Protein AF-A0A285J840-F1 (afdb_monomer_lite)

Foldseek 3Di:
DDDDDPDPPPCPDPVLVVVLLVVLVVCCVDVHPSVVQLVVCVVVVDDNVVSSVVSSVVVVVVVVVVVVVVVVVVVPDPDPDDDPPPDPPPPDDDDDDDDDDDDDDDDDDDDDDDDDDDDD

Organism: NCBI:txid1036182

Sequence (120 aa):
MALIWHRLSRAGNRRINRALHIMAVVQLRRDTEGRRYYRRKLADGKTPMEAMRALKRRLSDIVYERMVADAKRIKTGPGGHVGATLQSSAADPKPKVDSSENSLPGPAEDHLRTPLPTAS

pLDDT: mean 75.68, std 21.72, range [33.91, 98.06]

Radius of gyration: 33.05 Å; chains: 1; bounding box: 88×55×65 Å

InterPro domains:
  IPR047650 Transposase IS110-like [PTHR33055] (7-65)

Structure (mmCIF, N/CA/C/O backbone):
data_AF-A0A285J840-F1
#
_entry.id   AF-A0A285J840-F1
#
loop_
_atom_site.group_PDB
_atom_site.id
_atom_site.type_symbol
_atom_site.label_atom_id
_atom_site.label_alt_id
_atom_site.label_comp_id
_atom_site.label_asym_id
_atom_site.label_entity_id
_atom_site.label_seq_id
_atom_site.pdbx_PDB_ins_code
_atom_site.Cartn_x
_atom_site.Cartn_y
_atom_site.Cartn_z
_atom_site.occupancy
_atom_site.B_iso_or_equiv
_atom_site.auth_seq_id
_atom_site.auth_comp_id
_atom_site.auth_asym_id
_atom_site.auth_atom_id
_atom_site.pdbx_PDB_model_num
ATOM 1 N N . MET A 1 1 ? 35.579 -22.777 4.283 1.00 53.69 1 MET A N 1
ATOM 2 C CA . MET A 1 1 ? 34.144 -22.504 4.037 1.00 53.69 1 MET A CA 1
ATOM 3 C C . MET A 1 1 ? 33.654 -21.507 5.073 1.00 53.69 1 MET A C 1
ATOM 5 O O . MET A 1 1 ? 33.552 -21.869 6.236 1.00 53.69 1 MET A O 1
ATOM 9 N N . ALA A 1 2 ? 33.419 -20.251 4.689 1.00 57.84 2 ALA A N 1
ATOM 10 C CA . ALA A 1 2 ? 32.822 -19.272 5.594 1.00 57.84 2 ALA A CA 1
ATOM 11 C C . ALA A 1 2 ? 31.307 -19.514 5.663 1.00 57.84 2 ALA A C 1
ATOM 13 O O . ALA A 1 2 ? 30.626 -19.486 4.639 1.00 57.84 2 ALA A O 1
ATOM 14 N N . LEU A 1 3 ? 30.782 -19.774 6.859 1.00 65.81 3 LEU A N 1
ATOM 15 C CA . LEU A 1 3 ? 29.342 -19.823 7.095 1.00 65.81 3 LEU A CA 1
ATOM 16 C C . LEU A 1 3 ? 28.791 -18.399 6.945 1.00 65.81 3 LEU A C 1
ATOM 18 O O . LEU A 1 3 ? 29.146 -17.510 7.716 1.00 65.81 3 LEU A O 1
ATOM 22 N N . ILE A 1 4 ? 27.938 -18.166 5.946 1.00 73.75 4 ILE A N 1
ATOM 23 C CA . ILE A 1 4 ? 27.270 -16.874 5.756 1.00 73.75 4 ILE A CA 1
ATOM 24 C C . ILE A 1 4 ? 26.097 -16.808 6.731 1.00 73.75 4 ILE A C 1
ATOM 26 O O . ILE A 1 4 ? 25.062 -17.443 6.534 1.00 73.75 4 ILE A O 1
ATOM 30 N N . TRP A 1 5 ? 26.253 -16.031 7.799 1.00 66.00 5 TRP A N 1
ATOM 31 C CA . TRP A 1 5 ? 25.178 -15.773 8.750 1.00 66.00 5 TRP A CA 1
ATOM 32 C C . TRP A 1 5 ? 24.275 -14.676 8.193 1.00 66.00 5 TRP A C 1
ATOM 34 O O . TRP A 1 5 ? 24.590 -13.486 8.248 1.00 66.00 5 TRP A O 1
ATOM 44 N N . HIS A 1 6 ? 23.125 -15.067 7.649 1.00 67.44 6 HIS A N 1
ATOM 45 C CA . HIS A 1 6 ? 22.132 -14.106 7.191 1.00 67.44 6 HIS A CA 1
ATOM 46 C C . HIS A 1 6 ? 21.382 -13.541 8.408 1.00 67.44 6 HIS A C 1
ATOM 48 O O . HIS A 1 6 ? 20.413 -14.121 8.895 1.00 67.44 6 HIS A O 1
ATOM 54 N N . ARG A 1 7 ? 21.837 -12.403 8.949 1.00 67.38 7 ARG A N 1
ATOM 55 C CA . ARG A 1 7 ? 21.135 -11.741 10.059 1.00 67.38 7 ARG A CA 1
ATOM 56 C C . ARG A 1 7 ? 19.768 -11.248 9.585 1.00 67.38 7 ARG A C 1
ATOM 58 O O . ARG A 1 7 ? 19.676 -10.272 8.838 1.00 67.38 7 ARG A O 1
ATOM 65 N N . LEU A 1 8 ? 18.701 -11.877 10.075 1.00 68.00 8 LEU A N 1
ATOM 66 C CA . LEU A 1 8 ? 17.337 -11.400 9.880 1.00 68.00 8 LEU A CA 1
ATOM 67 C C . LEU A 1 8 ? 17.157 -10.070 10.627 1.00 68.00 8 LEU A C 1
ATOM 69 O O . LEU A 1 8 ? 16.981 -10.021 11.845 1.00 68.00 8 LEU A O 1
ATOM 73 N N . SER A 1 9 ? 17.208 -8.958 9.897 1.00 68.31 9 SER A N 1
ATOM 74 C CA . SER A 1 9 ? 16.820 -7.661 10.445 1.00 68.31 9 SER A CA 1
ATOM 75 C C . SER A 1 9 ? 15.316 -7.681 10.731 1.00 68.31 9 SER A C 1
ATOM 77 O O . SER A 1 9 ? 14.512 -7.554 9.811 1.00 68.31 9 SER A O 1
ATOM 79 N N . ARG A 1 10 ? 14.917 -7.801 12.008 1.00 67.44 10 ARG A N 1
ATOM 80 C CA . ARG A 1 10 ? 13.497 -7.740 12.438 1.00 67.44 10 ARG A CA 1
ATOM 81 C C . ARG A 1 10 ? 12.801 -6.445 12.012 1.00 67.44 10 ARG A C 1
ATOM 83 O O . ARG A 1 10 ? 11.588 -6.398 11.856 1.00 67.44 10 ARG A O 1
ATOM 90 N N . ALA A 1 11 ? 13.585 -5.389 11.826 1.00 69.69 11 ALA A N 1
ATOM 91 C CA . ALA A 1 11 ? 13.135 -4.097 11.337 1.00 69.69 11 ALA A CA 1
ATOM 92 C C . ALA A 1 11 ? 12.842 -4.071 9.824 1.00 69.69 11 ALA A C 1
ATOM 94 O O . ALA A 1 11 ? 12.212 -3.123 9.342 1.00 69.69 11 ALA A O 1
ATOM 95 N N . GLY A 1 12 ? 13.323 -5.069 9.076 1.00 79.69 12 GLY A N 1
ATOM 96 C CA . GLY A 1 12 ? 13.335 -5.073 7.619 1.00 79.69 12 GLY A CA 1
ATOM 97 C C . GLY A 1 12 ? 14.151 -3.917 7.032 1.00 79.69 12 GLY A C 1
ATOM 98 O O . GLY A 1 12 ? 14.974 -3.287 7.704 1.00 79.69 12 GLY A O 1
ATOM 99 N N . ASN A 1 13 ? 13.905 -3.614 5.758 1.00 88.25 13 ASN A N 1
ATOM 100 C CA . ASN A 1 13 ? 14.512 -2.475 5.078 1.00 88.25 13 ASN A CA 1
ATOM 101 C C . ASN A 1 13 ? 13.752 -1.179 5.422 1.00 88.25 13 ASN A C 1
ATOM 103 O O . ASN A 1 13 ? 12.636 -0.943 4.954 1.00 88.25 13 ASN A O 1
ATOM 107 N N . ARG A 1 14 ? 14.374 -0.307 6.228 1.00 90.69 14 ARG A N 1
ATOM 108 C CA . ARG A 1 14 ? 13.769 0.957 6.690 1.00 90.69 14 ARG A CA 1
ATOM 109 C C . ARG A 1 14 ? 13.412 1.913 5.552 1.00 90.69 14 ARG A C 1
ATOM 111 O O . ARG A 1 14 ? 12.391 2.591 5.649 1.00 90.69 14 ARG A O 1
ATOM 118 N N . ARG A 1 15 ? 14.207 1.951 4.477 1.00 92.12 15 ARG A N 1
ATOM 119 C CA . ARG A 1 15 ? 13.951 2.825 3.320 1.00 92.12 15 ARG A CA 1
ATOM 120 C C . ARG A 1 15 ? 12.681 2.396 2.591 1.00 92.12 15 ARG A C 1
ATOM 122 O O . ARG A 1 15 ? 11.807 3.228 2.362 1.00 92.12 15 ARG A O 1
ATOM 129 N N . ILE A 1 16 ? 12.541 1.095 2.328 1.00 91.44 16 ILE A N 1
ATOM 130 C CA . ILE A 1 16 ? 11.342 0.524 1.695 1.00 91.44 16 ILE A CA 1
ATOM 131 C C . ILE A 1 16 ? 10.115 0.745 2.583 1.00 91.44 16 ILE A C 1
ATOM 133 O O . ILE A 1 16 ? 9.093 1.242 2.118 1.00 91.44 16 ILE A O 1
ATOM 137 N N . ASN A 1 17 ? 10.230 0.472 3.884 1.00 92.31 17 ASN A N 1
ATOM 138 C CA . ASN A 1 17 ? 9.126 0.668 4.825 1.00 92.31 17 ASN A CA 1
ATOM 139 C C . ASN A 1 17 ? 8.657 2.132 4.884 1.00 92.31 17 ASN A C 1
ATOM 141 O O . ASN A 1 17 ? 7.453 2.393 4.931 1.00 92.31 17 ASN A O 1
ATOM 145 N N . ARG A 1 18 ? 9.592 3.091 4.845 1.00 95.31 18 ARG A N 1
ATOM 146 C CA . ARG A 1 18 ? 9.274 4.523 4.773 1.00 95.31 18 ARG A CA 1
ATOM 147 C C . ARG A 1 18 ? 8.587 4.882 3.455 1.00 95.31 18 ARG A C 1
ATOM 149 O O . ARG A 1 18 ? 7.587 5.593 3.488 1.00 95.31 18 ARG A O 1
ATOM 156 N N . ALA A 1 19 ? 9.078 4.380 2.323 1.00 96.12 19 ALA A N 1
ATOM 157 C CA . ALA A 1 19 ? 8.470 4.627 1.015 1.00 96.12 19 ALA A CA 1
ATOM 158 C C . ALA A 1 19 ? 7.022 4.110 0.957 1.00 96.12 19 ALA A C 1
ATOM 160 O O . ALA A 1 19 ? 6.115 4.869 0.622 1.00 96.12 19 ALA A O 1
ATOM 161 N N . LEU A 1 20 ? 6.783 2.869 1.398 1.00 96.00 20 LEU A N 1
ATOM 162 C CA . LEU A 1 20 ? 5.439 2.282 1.470 1.00 96.00 20 LEU A CA 1
ATOM 163 C C . LEU A 1 20 ? 4.502 3.085 2.379 1.00 96.00 20 LEU A C 1
ATOM 165 O O . LEU A 1 20 ? 3.320 3.245 2.075 1.00 96.00 20 LEU A O 1
ATOM 169 N N . HIS A 1 21 ? 5.019 3.612 3.492 1.00 96.62 21 HIS A N 1
ATOM 170 C CA . HIS A 1 21 ? 4.234 4.475 4.367 1.00 96.62 21 HIS A CA 1
ATOM 171 C C . HIS A 1 21 ? 3.838 5.788 3.680 1.00 96.62 21 HIS A C 1
ATOM 173 O O . HIS A 1 21 ? 2.665 6.156 3.719 1.00 96.62 21 HIS A O 1
ATOM 179 N N . ILE A 1 22 ? 4.776 6.459 3.008 1.00 97.81 22 ILE A N 1
ATOM 180 C CA . ILE A 1 22 ? 4.501 7.697 2.266 1.00 97.81 22 ILE A CA 1
ATOM 181 C C . ILE A 1 22 ? 3.467 7.441 1.163 1.00 97.81 22 ILE A C 1
ATOM 183 O O . ILE A 1 22 ? 2.491 8.182 1.068 1.00 97.81 22 ILE A O 1
ATOM 187 N N . MET A 1 23 ? 3.621 6.366 0.384 1.00 97.12 23 MET A N 1
ATOM 188 C CA . MET A 1 23 ? 2.656 5.981 -0.653 1.00 97.12 23 MET A CA 1
ATOM 189 C C . MET A 1 23 ? 1.246 5.799 -0.081 1.00 97.12 23 MET A C 1
ATOM 191 O O . MET A 1 23 ? 0.285 6.335 -0.634 1.00 97.12 23 MET A O 1
ATOM 195 N N . ALA A 1 24 ? 1.117 5.091 1.046 1.00 97.50 24 ALA A N 1
ATOM 196 C CA . ALA A 1 24 ? -0.168 4.888 1.709 1.00 97.50 24 ALA A CA 1
ATOM 197 C C . ALA A 1 24 ? -0.797 6.217 2.156 1.00 97.50 24 ALA A C 1
ATOM 199 O O . ALA A 1 24 ? -1.972 6.460 1.892 1.00 97.50 24 ALA A O 1
ATOM 200 N N . VAL A 1 25 ? -0.015 7.107 2.777 1.00 97.69 25 VAL A N 1
ATOM 201 C CA . VAL A 1 25 ? -0.491 8.431 3.210 1.00 97.69 25 VAL A CA 1
ATOM 202 C C . VAL A 1 25 ? -0.942 9.277 2.017 1.00 97.69 25 VAL A C 1
ATOM 204 O O . VAL A 1 25 ? -2.001 9.899 2.075 1.00 97.69 25 VAL A O 1
ATOM 207 N N . VAL A 1 26 ? -0.187 9.279 0.916 1.00 97.44 26 VAL A N 1
ATOM 208 C CA . VAL A 1 26 ? -0.556 10.011 -0.305 1.00 97.44 26 VAL A CA 1
ATOM 209 C C . VAL A 1 26 ? -1.857 9.470 -0.900 1.00 97.44 26 VAL A C 1
ATOM 211 O O . VAL A 1 26 ? -2.741 10.260 -1.234 1.00 97.44 26 VAL A O 1
ATOM 214 N N . GLN A 1 27 ? -2.018 8.145 -0.976 1.00 96.69 27 GLN A N 1
ATOM 215 C CA . GLN A 1 27 ? -3.263 7.533 -1.448 1.00 96.69 27 GLN A CA 1
ATOM 216 C C . GLN A 1 27 ? -4.448 7.877 -0.545 1.00 96.69 27 GLN A C 1
ATOM 218 O O . GLN A 1 27 ? -5.530 8.165 -1.045 1.00 96.69 27 GLN A O 1
ATOM 223 N N . LEU A 1 28 ? -4.247 7.934 0.772 1.00 96.62 28 LEU A N 1
ATOM 224 C CA . LEU A 1 28 ? -5.293 8.322 1.717 1.00 96.62 28 LEU A CA 1
ATOM 225 C C . LEU A 1 28 ? -5.679 9.798 1.643 1.00 96.62 28 LEU A C 1
ATOM 227 O O . LEU A 1 28 ? -6.784 10.129 2.065 1.00 96.62 28 LEU A O 1
ATOM 231 N N . ARG A 1 29 ? -4.819 10.680 1.121 1.00 96.62 29 ARG A N 1
ATOM 232 C CA . ARG A 1 29 ? -5.098 12.119 0.949 1.00 96.62 29 ARG A CA 1
ATOM 233 C C . ARG A 1 29 ? -5.868 12.447 -0.333 1.00 96.62 29 ARG A C 1
ATOM 235 O O . ARG A 1 29 ? -6.543 13.471 -0.372 1.00 96.62 29 ARG A O 1
ATOM 242 N N . ARG A 1 30 ? -5.833 11.576 -1.342 1.00 94.88 30 ARG A N 1
ATOM 243 C CA . ARG A 1 30 ? -6.490 11.770 -2.649 1.00 94.88 30 ARG A CA 1
ATOM 244 C C . ARG A 1 30 ? -7.650 10.787 -2.839 1.00 94.88 30 ARG A C 1
ATOM 246 O O . ARG A 1 30 ? -7.735 9.800 -2.109 1.00 94.88 30 ARG A O 1
ATOM 253 N N . ASP A 1 31 ? -8.550 11.030 -3.795 1.00 93.25 31 ASP A N 1
ATOM 254 C CA . ASP A 1 31 ? -9.523 9.997 -4.177 1.00 93.25 31 ASP A CA 1
ATOM 255 C C . ASP A 1 31 ? -8.826 8.929 -5.022 1.00 93.25 31 ASP A C 1
ATOM 257 O O . ASP A 1 31 ? -8.567 9.109 -6.206 1.00 93.25 31 ASP A O 1
ATOM 261 N N . THR A 1 32 ? -8.416 7.847 -4.366 1.00 95.81 32 THR A N 1
ATOM 262 C CA . THR A 1 32 ? -7.674 6.752 -4.992 1.00 95.81 32 THR A CA 1
ATOM 263 C C . THR A 1 32 ? -8.236 5.409 -4.558 1.00 95.81 32 THR A C 1
ATOM 265 O O . THR A 1 32 ? -8.867 5.278 -3.504 1.00 95.81 32 THR A O 1
ATOM 268 N N . GLU A 1 33 ? -7.904 4.370 -5.318 1.00 95.06 33 GLU A N 1
ATOM 269 C CA . GLU A 1 33 ? -8.204 2.981 -4.967 1.00 95.06 33 GLU A CA 1
ATOM 270 C C . GLU A 1 33 ? -7.653 2.565 -3.593 1.00 95.06 33 GLU A C 1
ATOM 272 O O . GLU A 1 33 ? -8.231 1.711 -2.919 1.00 95.06 33 GLU A O 1
ATOM 277 N N . GLY A 1 34 ? -6.557 3.176 -3.130 1.00 95.81 34 GLY A N 1
ATOM 278 C CA . GLY A 1 34 ? -6.034 2.950 -1.782 1.00 95.81 34 GLY A CA 1
ATOM 279 C C . GLY A 1 34 ? -6.964 3.462 -0.691 1.00 95.81 34 GLY A C 1
ATOM 280 O O . GLY A 1 34 ? -7.196 2.768 0.300 1.00 95.81 34 GLY A O 1
ATOM 281 N N . ARG A 1 35 ? -7.552 4.648 -0.891 1.00 96.69 35 ARG A N 1
ATOM 282 C CA . ARG A 1 35 ? -8.536 5.228 0.032 1.00 96.69 35 ARG A CA 1
ATOM 283 C C . ARG A 1 35 ? -9.812 4.391 0.076 1.00 96.69 35 ARG A C 1
ATOM 285 O O . ARG A 1 35 ? -10.306 4.111 1.167 1.00 96.69 35 ARG A O 1
ATOM 292 N N . ARG A 1 36 ? -10.320 3.952 -1.080 1.00 97.75 36 ARG A N 1
ATOM 293 C CA . ARG A 1 36 ? -11.499 3.067 -1.161 1.00 97.75 36 ARG A CA 1
ATOM 294 C C . ARG A 1 36 ? -11.238 1.735 -0.462 1.00 97.75 36 ARG A C 1
ATOM 296 O O . ARG A 1 36 ? -12.037 1.306 0.366 1.00 97.75 36 ARG A O 1
ATOM 303 N N . TYR A 1 37 ? -10.072 1.134 -0.703 1.00 97.50 37 TYR A N 1
ATOM 304 C CA . TYR A 1 37 ? -9.651 -0.091 -0.025 1.00 97.50 37 TYR A CA 1
ATOM 305 C C . TYR A 1 37 ? -9.564 0.079 1.497 1.00 97.50 37 TYR A C 1
ATOM 307 O O . TYR A 1 37 ? -10.055 -0.771 2.237 1.00 97.50 37 TYR A O 1
ATOM 315 N N . TYR A 1 38 ? -8.964 1.174 1.967 1.00 97.50 38 TYR A N 1
ATOM 316 C CA . TYR A 1 38 ? -8.866 1.481 3.391 1.00 97.50 38 TYR A CA 1
ATOM 317 C C . TYR A 1 38 ? -10.246 1.645 4.037 1.00 97.50 38 TYR A C 1
ATOM 319 O O . TYR A 1 38 ? -10.505 1.042 5.073 1.00 97.50 38 TYR A O 1
ATOM 327 N N . ARG A 1 39 ? -11.157 2.388 3.395 1.00 97.19 39 ARG A N 1
ATOM 328 C CA . ARG A 1 39 ? -12.540 2.558 3.870 1.00 97.19 39 ARG A CA 1
ATOM 329 C C . ARG A 1 39 ? -13.291 1.235 3.942 1.00 97.19 39 ARG A C 1
ATOM 331 O O . ARG A 1 39 ? -13.931 0.973 4.950 1.00 97.19 39 ARG A O 1
ATOM 338 N N . ARG A 1 40 ? -13.151 0.374 2.930 1.00 98.06 40 ARG A N 1
ATOM 339 C CA . ARG A 1 40 ? -13.714 -0.981 2.973 1.00 98.06 40 ARG A CA 1
ATOM 340 C C . ARG A 1 40 ? -13.172 -1.772 4.162 1.00 98.06 40 ARG A C 1
ATOM 342 O O . ARG A 1 40 ? -13.940 -2.397 4.867 1.00 98.06 40 ARG A O 1
ATOM 349 N N . LYS A 1 41 ? -11.867 -1.692 4.444 1.00 97.56 41 LYS A N 1
ATOM 350 C CA . LYS A 1 41 ? -11.279 -2.379 5.606 1.00 97.56 41 LYS A CA 1
ATOM 351 C C . LYS A 1 41 ? -11.792 -1.848 6.944 1.00 97.56 41 LYS A C 1
ATOM 353 O O . LYS A 1 41 ? -11.930 -2.645 7.862 1.00 97.56 41 LYS A O 1
ATOM 358 N N . LEU A 1 42 ? -12.083 -0.552 7.049 1.00 97.38 42 LEU A N 1
ATOM 359 C CA . LEU A 1 42 ? -12.763 0.003 8.222 1.00 97.38 42 LEU A CA 1
ATOM 360 C C . LEU A 1 42 ? -14.208 -0.502 8.333 1.00 97.38 42 LEU A C 1
ATOM 362 O O . LEU A 1 42 ? -14.637 -0.856 9.423 1.00 97.38 42 LEU A O 1
ATOM 366 N N . ALA A 1 43 ? -14.934 -0.576 7.213 1.00 97.31 43 ALA A N 1
ATOM 367 C CA . ALA A 1 43 ? -16.293 -1.119 7.175 1.00 97.31 43 ALA A CA 1
ATOM 368 C C . ALA A 1 43 ? -16.339 -2.615 7.537 1.00 97.31 43 ALA A C 1
ATOM 370 O O . ALA A 1 43 ? -17.282 -3.052 8.183 1.00 97.31 43 ALA A O 1
ATOM 371 N N . ASP A 1 44 ? -15.282 -3.373 7.217 1.00 96.75 44 ASP A N 1
ATOM 372 C CA . ASP A 1 44 ? -15.087 -4.765 7.655 1.00 96.75 44 ASP A CA 1
ATOM 373 C C . ASP A 1 44 ? -14.821 -4.889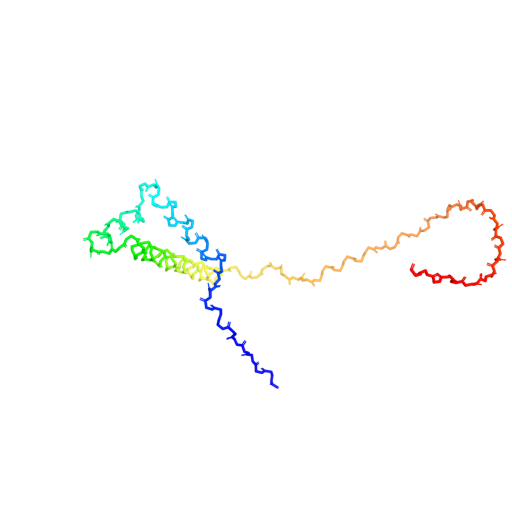 9.181 1.00 96.75 44 ASP A C 1
ATOM 375 O O . ASP A 1 44 ? -14.496 -5.973 9.661 1.00 96.75 44 ASP A O 1
ATOM 379 N N . GLY A 1 45 ? -14.866 -3.790 9.947 1.00 97.38 45 GLY A N 1
ATOM 380 C CA . GLY A 1 45 ? -14.654 -3.769 11.398 1.00 97.38 45 GLY A CA 1
ATOM 381 C C . GLY A 1 45 ? -13.190 -3.706 11.841 1.00 97.38 45 GLY A C 1
ATOM 382 O O . GLY A 1 45 ? -12.902 -3.846 13.028 1.00 97.38 45 GLY A O 1
ATOM 383 N N . LYS A 1 46 ? -12.237 -3.494 10.922 1.00 97.06 46 LYS A N 1
ATOM 384 C CA . LYS A 1 46 ? -10.817 -3.398 11.295 1.00 97.06 46 LYS A CA 1
ATOM 385 C C . LYS A 1 46 ? -10.501 -2.062 11.941 1.00 97.06 46 LYS A C 1
ATOM 387 O O . LYS A 1 46 ? -10.988 -1.013 11.516 1.00 97.06 46 LYS A O 1
ATOM 392 N N . THR A 1 47 ? -9.570 -2.083 12.887 1.00 98.00 47 THR A N 1
ATOM 393 C CA . THR A 1 47 ? -9.033 -0.849 13.461 1.00 98.00 47 THR A CA 1
ATOM 394 C C . THR A 1 47 ? -8.295 -0.024 12.392 1.00 98.00 47 THR A C 1
ATOM 396 O O . THR A 1 47 ? -7.755 -0.578 11.424 1.00 98.00 47 THR A O 1
ATOM 399 N N . PRO A 1 48 ? -8.173 1.306 12.562 1.00 96.62 48 PRO A N 1
ATOM 400 C CA . PRO A 1 48 ? -7.406 2.157 11.649 1.00 96.62 48 PRO A CA 1
ATOM 401 C C . PRO A 1 48 ? -5.970 1.675 11.406 1.00 96.62 48 PRO A C 1
ATOM 403 O O . PRO A 1 48 ? -5.471 1.725 10.279 1.00 96.62 48 PRO A O 1
ATOM 406 N N . MET A 1 49 ? -5.302 1.153 12.441 1.00 96.94 49 MET A N 1
ATOM 407 C CA . MET A 1 49 ? -3.944 0.620 12.314 1.00 96.94 49 MET A CA 1
ATOM 408 C C . MET A 1 49 ? -3.894 -0.655 11.470 1.00 96.94 49 MET A C 1
ATOM 410 O O . MET A 1 49 ? -2.989 -0.811 10.645 1.00 96.94 49 MET A O 1
ATOM 414 N N . GLU A 1 50 ? -4.860 -1.556 11.633 1.00 97.31 50 GLU A N 1
ATOM 415 C CA . GLU A 1 50 ? -4.962 -2.775 10.830 1.00 97.31 50 GLU A CA 1
ATOM 416 C C . GLU A 1 50 ? -5.323 -2.468 9.380 1.00 97.31 50 GLU A C 1
ATOM 418 O O . GLU A 1 50 ? -4.715 -3.028 8.466 1.00 97.31 50 GLU A O 1
ATOM 423 N N . ALA A 1 51 ? -6.251 -1.537 9.149 1.00 97.69 51 ALA A N 1
ATOM 424 C CA . ALA A 1 51 ? -6.602 -1.071 7.813 1.00 97.69 51 ALA A CA 1
ATOM 425 C C . ALA A 1 51 ? -5.392 -0.420 7.116 1.00 97.69 51 ALA A C 1
ATOM 427 O O . ALA A 1 51 ? -5.090 -0.729 5.961 1.00 97.69 51 ALA A O 1
ATOM 428 N N . MET A 1 52 ? -4.624 0.406 7.836 1.00 97.00 52 MET A N 1
ATOM 429 C CA . MET A 1 52 ? -3.376 1.000 7.346 1.00 97.00 52 MET A CA 1
ATOM 430 C C . MET A 1 52 ? -2.310 -0.068 7.057 1.00 97.00 52 MET A C 1
ATOM 432 O O . MET A 1 52 ? -1.594 0.011 6.055 1.00 97.00 52 MET A O 1
ATOM 436 N N . ARG A 1 53 ? -2.178 -1.086 7.918 1.00 96.88 53 ARG A N 1
ATOM 437 C CA . ARG A 1 53 ? -1.259 -2.215 7.705 1.00 96.88 53 ARG A CA 1
ATOM 438 C C . ARG A 1 53 ? -1.650 -3.017 6.463 1.00 96.88 53 ARG A C 1
ATOM 440 O O . ARG A 1 53 ? -0.772 -3.317 5.657 1.00 96.88 53 ARG A O 1
ATOM 447 N N . ALA A 1 54 ? -2.937 -3.306 6.280 1.00 97.12 54 ALA A N 1
ATOM 448 C CA . ALA A 1 54 ? -3.458 -3.999 5.105 1.00 97.12 54 ALA A CA 1
ATOM 449 C C . ALA A 1 54 ? -3.203 -3.203 3.816 1.00 97.12 54 ALA A C 1
ATOM 451 O O . ALA A 1 54 ? -2.742 -3.774 2.830 1.00 97.12 54 ALA A O 1
ATOM 452 N N . LEU A 1 55 ? -3.418 -1.881 3.840 1.00 97.31 55 LEU A N 1
ATOM 453 C CA . LEU A 1 55 ? -3.107 -1.009 2.705 1.00 97.31 55 LEU A CA 1
ATOM 454 C C . LEU A 1 55 ? -1.615 -1.063 2.350 1.00 97.31 55 LEU A C 1
ATOM 456 O O . LEU A 1 55 ? -1.271 -1.308 1.198 1.00 97.31 55 LEU A O 1
ATOM 460 N N . LYS A 1 56 ? -0.718 -0.899 3.331 1.00 96.06 56 LYS A N 1
ATOM 461 C CA . LYS A 1 56 ? 0.734 -0.985 3.094 1.00 96.06 56 LYS A CA 1
ATOM 462 C C . LYS A 1 56 ? 1.160 -2.346 2.537 1.00 96.06 56 LYS A C 1
ATOM 464 O O . LYS A 1 56 ? 2.033 -2.388 1.677 1.00 96.06 56 LYS A O 1
ATOM 469 N N . ARG A 1 57 ? 0.545 -3.442 2.998 1.00 96.94 57 ARG A N 1
ATOM 470 C CA . ARG A 1 57 ? 0.821 -4.789 2.478 1.00 96.94 57 ARG A CA 1
ATOM 471 C C . ARG A 1 57 ? 0.403 -4.922 1.015 1.00 96.94 57 ARG A C 1
ATOM 473 O O . ARG A 1 57 ? 1.247 -5.272 0.204 1.00 96.94 57 ARG A O 1
ATOM 480 N N . ARG A 1 58 ? -0.817 -4.498 0.667 1.00 96.25 58 ARG A N 1
ATOM 481 C CA . ARG A 1 58 ? -1.284 -4.454 -0.729 1.00 96.25 58 ARG A CA 1
ATOM 482 C C . ARG A 1 58 ? -0.338 -3.654 -1.630 1.00 96.25 58 ARG A C 1
ATOM 484 O O . ARG A 1 58 ? -0.056 -4.071 -2.744 1.00 96.25 58 ARG A O 1
ATOM 491 N N . LEU A 1 59 ? 0.158 -2.506 -1.160 1.00 96.69 59 LEU A N 1
ATOM 492 C CA . LEU A 1 59 ? 1.119 -1.705 -1.926 1.00 96.69 59 LEU A CA 1
ATOM 493 C C . LEU A 1 59 ? 2.451 -2.426 -2.125 1.00 96.69 59 LEU A C 1
ATOM 495 O O . LEU A 1 59 ? 3.025 -2.332 -3.204 1.00 96.69 59 LEU A O 1
ATOM 499 N N . SER A 1 60 ? 2.924 -3.152 -1.113 1.00 96.12 60 SER A N 1
ATOM 500 C CA . SER A 1 60 ? 4.121 -3.982 -1.243 1.00 96.12 60 SER A CA 1
ATOM 501 C C . SER A 1 60 ? 3.952 -5.046 -2.326 1.00 96.12 60 SER A C 1
ATOM 503 O O . SER A 1 60 ? 4.867 -5.228 -3.123 1.00 96.12 60 SER A O 1
ATOM 505 N N . ASP A 1 61 ? 2.798 -5.714 -2.366 1.00 96.62 61 ASP A N 1
ATOM 506 C CA . ASP A 1 61 ? 2.519 -6.773 -3.340 1.00 96.62 61 ASP A CA 1
ATOM 507 C C . ASP A 1 61 ? 2.483 -6.197 -4.768 1.00 96.62 61 ASP A C 1
ATOM 509 O O . ASP A 1 61 ? 3.189 -6.682 -5.646 1.00 96.62 61 ASP A O 1
ATOM 513 N N . ILE A 1 62 ? 1.789 -5.068 -4.972 1.00 96.19 62 ILE A N 1
ATOM 514 C CA . ILE A 1 62 ? 1.735 -4.366 -6.269 1.00 96.19 62 ILE A CA 1
ATOM 515 C C . ILE A 1 62 ? 3.132 -3.935 -6.740 1.00 96.19 62 ILE A C 1
ATOM 517 O O . ILE A 1 62 ? 3.482 -4.098 -7.909 1.00 96.19 62 ILE A O 1
ATOM 521 N N . VAL A 1 63 ? 3.942 -3.357 -5.845 1.00 95.50 63 VAL A N 1
ATOM 522 C CA . VAL A 1 63 ? 5.307 -2.923 -6.184 1.00 95.50 63 VAL A CA 1
ATOM 523 C C . VAL A 1 63 ? 6.167 -4.124 -6.565 1.00 95.50 63 VAL A C 1
ATOM 525 O O . VAL A 1 63 ? 6.891 -4.064 -7.557 1.00 95.50 63 VAL A O 1
ATOM 528 N N . TYR A 1 64 ? 6.065 -5.219 -5.813 1.00 95.12 64 TYR A N 1
ATOM 529 C CA . TYR A 1 64 ? 6.796 -6.444 -6.102 1.00 95.12 64 TYR A CA 1
ATOM 530 C C . TYR A 1 64 ? 6.409 -7.030 -7.466 1.00 95.12 64 TYR A C 1
ATOM 532 O O . TYR A 1 64 ? 7.288 -7.294 -8.285 1.00 95.12 64 TYR A O 1
ATOM 540 N N . GLU A 1 65 ? 5.112 -7.159 -7.751 1.00 96.56 65 GLU A N 1
ATOM 541 C CA . GLU A 1 65 ? 4.614 -7.631 -9.047 1.00 96.56 65 GLU A CA 1
ATOM 542 C C . GLU A 1 65 ? 5.134 -6.768 -10.200 1.00 96.56 65 GLU A C 1
ATOM 544 O O . GLU A 1 65 ? 5.599 -7.295 -11.215 1.00 96.56 65 GLU A O 1
ATOM 549 N N . ARG A 1 66 ? 5.135 -5.439 -10.029 1.00 96.25 66 ARG A N 1
ATOM 550 C CA . ARG A 1 66 ? 5.662 -4.510 -11.033 1.00 96.25 66 ARG A CA 1
ATOM 551 C C . ARG A 1 66 ? 7.160 -4.707 -11.260 1.00 96.25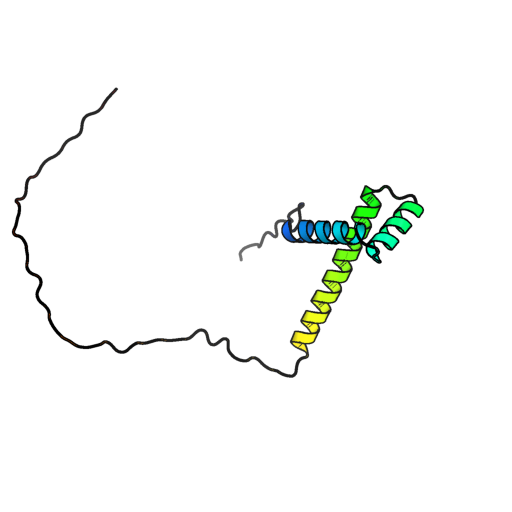 66 ARG A C 1
ATOM 553 O O . ARG A 1 66 ? 7.574 -4.824 -12.410 1.00 96.25 66 ARG A O 1
ATOM 560 N N . MET A 1 67 ? 7.951 -4.805 -10.190 1.00 95.62 67 MET A N 1
ATOM 561 C CA . MET A 1 67 ? 9.397 -5.046 -10.274 1.00 95.62 67 MET A CA 1
ATOM 562 C C . MET A 1 67 ? 9.717 -6.376 -10.964 1.00 95.62 67 MET A C 1
ATOM 564 O O . MET A 1 67 ? 10.625 -6.437 -11.790 1.00 95.62 67 MET A O 1
ATOM 568 N N . VAL A 1 68 ? 8.963 -7.437 -10.664 1.00 96.12 68 VAL A N 1
ATOM 569 C CA . VAL A 1 68 ? 9.127 -8.745 -11.315 1.00 96.12 68 VAL A CA 1
ATOM 570 C C . VAL A 1 68 ? 8.769 -8.666 -12.798 1.00 96.12 68 VAL A C 1
ATOM 572 O O . VAL A 1 68 ? 9.496 -9.210 -13.629 1.00 96.12 68 VAL A O 1
ATOM 575 N N . ALA A 1 69 ? 7.676 -7.987 -13.151 1.00 95.00 69 ALA A N 1
ATOM 576 C CA . ALA A 1 69 ? 7.286 -7.787 -14.543 1.00 95.00 69 ALA A CA 1
ATOM 577 C C . ALA A 1 69 ? 8.345 -6.994 -15.326 1.00 95.00 69 ALA A C 1
ATOM 579 O O . ALA A 1 69 ? 8.697 -7.378 -16.440 1.00 95.00 69 ALA A O 1
ATOM 580 N N . ASP A 1 70 ? 8.897 -5.933 -14.735 1.00 94.25 70 ASP A N 1
ATOM 581 C CA . ASP A 1 70 ? 9.962 -5.139 -15.350 1.00 94.25 70 ASP A CA 1
ATOM 582 C C . ASP A 1 70 ? 11.256 -5.953 -15.503 1.00 94.25 70 ASP A C 1
ATOM 584 O O . ASP A 1 70 ? 11.861 -5.952 -16.574 1.00 94.25 70 ASP A O 1
ATOM 588 N N . ALA A 1 71 ? 11.627 -6.751 -14.497 1.00 93.38 71 ALA A N 1
ATOM 589 C CA . ALA A 1 71 ? 12.770 -7.657 -14.588 1.00 93.38 71 ALA A CA 1
ATOM 590 C C . ALA A 1 71 ? 12.596 -8.724 -15.684 1.00 93.38 71 ALA A C 1
ATOM 592 O O . ALA A 1 71 ? 13.563 -9.075 -16.357 1.00 93.38 71 ALA A O 1
ATOM 593 N N . LYS A 1 72 ? 11.375 -9.239 -15.891 1.00 92.25 72 LYS A N 1
ATOM 594 C CA . LYS A 1 72 ? 11.074 -10.155 -17.003 1.00 92.25 72 LYS A CA 1
ATOM 595 C C . LYS A 1 72 ? 11.236 -9.452 -18.350 1.00 92.25 72 LYS A C 1
ATOM 597 O O . LYS A 1 72 ? 11.920 -9.986 -19.208 1.00 92.25 72 LYS A O 1
ATOM 602 N N . ARG A 1 73 ? 10.701 -8.238 -18.514 1.00 86.88 73 ARG A N 1
ATOM 603 C CA . ARG A 1 73 ? 10.846 -7.454 -19.757 1.00 86.88 73 ARG A CA 1
ATOM 604 C C . ARG A 1 73 ? 12.306 -7.201 -20.127 1.00 86.88 73 ARG A C 1
ATOM 606 O O . ARG A 1 73 ? 12.657 -7.361 -21.287 1.00 86.88 73 ARG A O 1
ATOM 613 N N . ILE A 1 74 ? 13.154 -6.877 -19.147 1.00 80.88 74 ILE A N 1
ATOM 614 C CA . ILE A 1 74 ? 14.602 -6.703 -19.361 1.00 80.88 74 ILE A CA 1
ATOM 615 C C . ILE A 1 74 ? 15.242 -7.999 -19.881 1.00 80.88 74 ILE A C 1
ATOM 617 O O . ILE A 1 74 ? 16.107 -7.951 -20.746 1.00 80.88 74 ILE A O 1
ATOM 621 N N . LYS A 1 75 ? 14.796 -9.163 -19.394 1.00 73.44 75 LYS A N 1
ATOM 622 C CA . LYS A 1 75 ? 15.294 -10.471 -19.849 1.00 73.44 75 LYS A CA 1
ATOM 623 C C . LYS A 1 75 ? 14.774 -10.886 -21.229 1.00 73.44 75 LYS A C 1
ATOM 625 O O . LYS A 1 75 ? 15.416 -11.705 -21.872 1.00 73.44 75 LYS A O 1
ATOM 630 N N . THR A 1 76 ? 13.612 -10.389 -21.658 1.00 62.62 76 THR A N 1
ATOM 631 C CA . THR A 1 76 ? 12.930 -10.815 -22.900 1.00 62.62 76 THR A CA 1
ATOM 632 C C . THR A 1 76 ? 13.079 -9.811 -24.054 1.00 62.62 76 THR A C 1
ATOM 634 O O . THR A 1 76 ? 12.484 -10.000 -25.111 1.00 62.62 76 THR A O 1
ATOM 637 N N . GLY A 1 77 ? 13.859 -8.738 -23.890 1.00 60.00 77 GLY A N 1
ATOM 638 C CA . GLY A 1 77 ? 14.210 -7.850 -25.002 1.00 60.00 77 GLY A CA 1
ATOM 639 C C . GLY A 1 77 ? 15.212 -8.515 -25.965 1.00 60.00 77 GLY A C 1
ATOM 640 O O . GLY A 1 77 ? 16.124 -9.190 -25.494 1.00 60.00 77 GLY A O 1
ATOM 641 N N . PRO A 1 78 ? 15.116 -8.304 -27.293 1.00 58.75 78 PRO A N 1
ATOM 642 C CA . PRO A 1 78 ? 16.052 -8.867 -28.278 1.00 58.75 78 PRO A CA 1
ATOM 643 C C . PRO A 1 78 ? 17.439 -8.188 -28.290 1.00 58.75 78 PRO A C 1
ATOM 645 O O . PRO A 1 78 ? 18.275 -8.498 -29.131 1.00 58.75 78 PRO A O 1
ATOM 648 N N . GLY A 1 79 ? 17.707 -7.251 -27.378 1.00 55.88 79 GLY A N 1
ATOM 649 C CA . GLY A 1 79 ? 18.964 -6.510 -27.315 1.00 55.88 79 GLY A CA 1
ATOM 650 C C . GLY A 1 79 ? 19.934 -7.134 -26.324 1.00 55.88 79 GLY A C 1
ATOM 651 O O . GLY A 1 79 ? 19.921 -6.786 -25.144 1.00 55.88 79 GLY A O 1
ATOM 652 N N . GLY A 1 80 ? 20.785 -8.036 -26.811 1.00 57.47 80 GLY A N 1
ATOM 653 C CA . GLY A 1 80 ? 22.013 -8.403 -26.116 1.00 57.47 80 GLY A CA 1
ATOM 654 C C . GLY A 1 80 ? 22.813 -7.158 -25.707 1.00 57.47 80 GLY A C 1
ATOM 655 O O . GLY A 1 80 ? 22.867 -6.173 -26.435 1.00 57.47 80 GLY A O 1
ATOM 656 N N . HIS A 1 81 ? 23.364 -7.213 -24.494 1.00 55.03 81 HIS A N 1
ATOM 657 C CA . HIS A 1 81 ? 24.531 -6.481 -23.993 1.00 55.03 81 HIS A CA 1
ATOM 658 C C . HIS A 1 81 ? 25.186 -5.470 -24.956 1.00 55.03 81 HIS A C 1
ATOM 660 O O . HIS A 1 81 ? 25.785 -5.844 -25.960 1.00 55.03 81 HIS A O 1
ATOM 666 N N . VAL A 1 82 ? 25.216 -4.196 -24.557 1.00 49.09 82 VAL A N 1
ATOM 667 C CA . VAL A 1 82 ? 26.127 -3.207 -25.146 1.00 49.09 82 VAL A CA 1
ATOM 668 C C . VAL A 1 82 ? 26.881 -2.507 -24.014 1.00 49.09 82 VAL A C 1
ATOM 670 O O . VAL A 1 82 ? 26.320 -1.683 -23.301 1.00 49.09 82 VAL A O 1
ATOM 673 N N . GLY A 1 83 ? 28.153 -2.877 -23.835 1.00 53.28 83 GLY A N 1
ATOM 674 C CA . GLY A 1 83 ? 29.175 -2.000 -23.255 1.00 53.28 83 GLY A CA 1
ATOM 675 C C . GLY A 1 83 ? 29.266 -1.902 -21.729 1.00 53.28 83 GLY A C 1
ATOM 676 O O . GLY A 1 83 ? 29.053 -0.836 -21.166 1.00 53.28 83 GLY A O 1
ATOM 677 N N . ALA A 1 84 ? 29.721 -2.964 -21.062 1.00 47.75 84 ALA A N 1
ATOM 678 C CA . ALA A 1 84 ? 30.500 -2.826 -19.828 1.00 47.75 84 ALA A CA 1
ATOM 679 C C . ALA A 1 84 ? 31.910 -3.399 -20.043 1.00 47.75 84 ALA A C 1
ATOM 681 O O . ALA A 1 84 ? 32.326 -4.343 -19.381 1.00 47.75 84 ALA A O 1
ATOM 682 N N . THR A 1 85 ? 32.659 -2.839 -20.994 1.00 50.06 85 THR A N 1
ATOM 683 C CA . THR A 1 85 ? 34.124 -2.930 -20.987 1.00 50.06 85 THR A CA 1
ATOM 684 C C . THR A 1 85 ? 34.655 -1.878 -20.015 1.00 50.06 85 THR A C 1
ATOM 686 O O . THR A 1 85 ? 34.898 -0.737 -20.394 1.00 50.06 85 THR A O 1
ATOM 689 N N . LEU A 1 86 ? 34.844 -2.248 -18.745 1.00 54.34 86 LEU A N 1
ATOM 690 C CA . LEU A 1 86 ? 35.673 -1.481 -17.803 1.00 54.34 86 LEU A CA 1
ATOM 691 C C . LEU A 1 86 ? 37.161 -1.728 -18.090 1.00 54.34 86 LEU A C 1
ATOM 693 O O . LEU A 1 86 ? 37.883 -2.270 -17.261 1.00 54.34 86 LEU A O 1
ATOM 697 N N . GL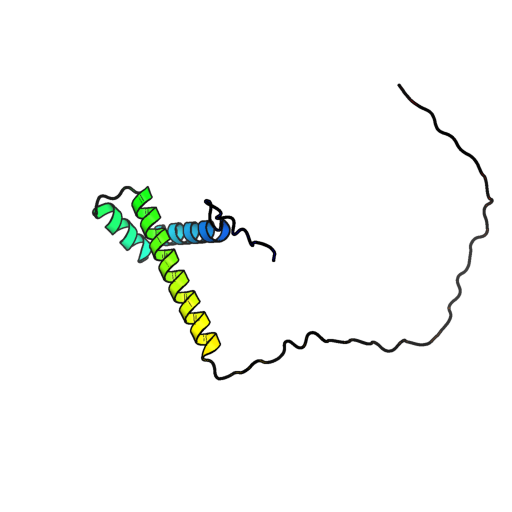N A 1 87 ? 37.617 -1.343 -19.278 1.00 50.47 87 GLN A N 1
ATOM 698 C CA . GLN A 1 87 ? 39.030 -1.098 -19.567 1.00 50.47 87 GLN A CA 1
ATOM 699 C C . GLN A 1 87 ? 39.105 0.142 -20.462 1.00 50.47 87 GLN 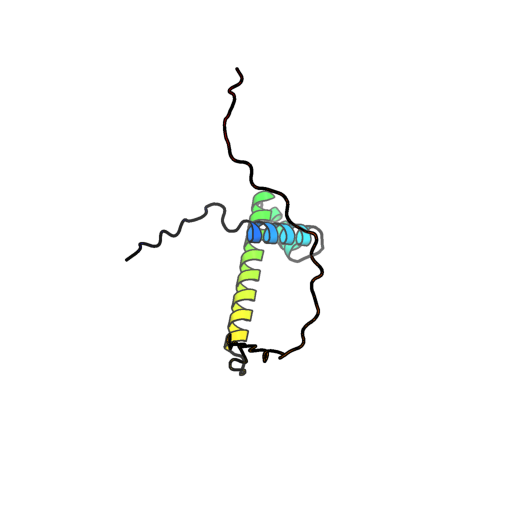A C 1
ATOM 701 O O . GLN A 1 87 ? 39.374 0.059 -21.655 1.00 50.47 87 GLN A O 1
ATOM 706 N N . SER A 1 88 ? 38.813 1.307 -19.882 1.00 45.78 88 SER A N 1
ATOM 707 C CA . SER A 1 88 ? 39.227 2.576 -20.478 1.00 45.78 88 SER A CA 1
ATOM 708 C C . SER A 1 88 ? 40.645 2.859 -19.999 1.00 45.78 88 SER A C 1
ATOM 710 O O . SER A 1 88 ? 40.851 3.482 -18.961 1.00 45.78 88 SER A O 1
ATOM 712 N N . SER A 1 89 ? 41.622 2.336 -20.736 1.00 58.41 89 SER A N 1
ATOM 713 C CA . SER A 1 89 ? 43.019 2.736 -20.616 1.00 58.41 89 SER A CA 1
ATOM 714 C C . SER A 1 89 ? 43.181 4.075 -21.338 1.00 58.41 89 SER A C 1
ATOM 716 O O . SER A 1 89 ? 43.423 4.105 -22.541 1.00 58.41 89 SER A O 1
ATOM 718 N N . ALA A 1 90 ? 43.008 5.187 -20.625 1.00 52.50 90 ALA A N 1
ATOM 719 C CA . ALA A 1 90 ? 43.481 6.487 -21.092 1.00 52.50 90 ALA A CA 1
ATOM 720 C C . ALA A 1 90 ? 44.978 6.576 -20.772 1.00 52.50 90 ALA A C 1
ATOM 722 O O . ALA A 1 90 ? 45.383 7.041 -19.710 1.00 52.50 90 ALA A O 1
ATOM 723 N N . ALA A 1 91 ? 45.804 6.027 -21.661 1.00 54.00 91 ALA A N 1
ATOM 724 C CA . ALA A 1 91 ? 47.208 6.392 -21.714 1.00 54.00 91 ALA A CA 1
ATOM 725 C C . ALA A 1 91 ? 47.295 7.703 -22.502 1.00 54.00 91 ALA A C 1
ATOM 727 O O . ALA A 1 91 ? 47.289 7.683 -23.732 1.00 54.00 91 ALA A 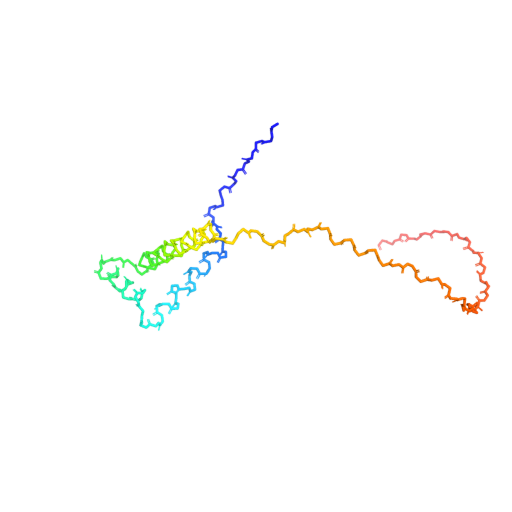O 1
ATOM 728 N N . ASP A 1 92 ? 47.344 8.832 -21.801 1.00 54.03 92 ASP A N 1
ATOM 729 C CA . ASP A 1 92 ? 47.745 10.089 -22.427 1.00 54.03 92 ASP A CA 1
ATOM 730 C C . ASP A 1 92 ? 49.245 10.012 -22.780 1.00 54.03 92 ASP A C 1
ATOM 732 O O . ASP A 1 92 ? 50.060 9.596 -21.943 1.00 54.03 92 ASP A O 1
ATOM 736 N N . PRO A 1 93 ? 49.661 10.379 -24.007 1.00 56.22 93 PRO A N 1
ATOM 737 C CA . PRO A 1 93 ? 51.072 10.478 -24.344 1.00 56.22 93 PRO A CA 1
ATOM 738 C C . PRO A 1 93 ? 51.724 11.633 -23.569 1.00 56.22 93 PRO A C 1
ATOM 740 O O . PRO A 1 93 ? 51.207 12.746 -23.514 1.00 56.22 93 PRO A O 1
ATOM 743 N N . LYS A 1 94 ? 52.896 11.359 -22.981 1.00 53.47 94 LYS A N 1
ATOM 744 C CA . LYS A 1 94 ? 53.743 12.335 -22.276 1.00 53.47 94 LYS A CA 1
ATOM 745 C C . LYS A 1 94 ? 54.079 13.530 -23.187 1.00 53.47 94 LYS A C 1
ATOM 747 O O . LYS A 1 94 ? 54.733 13.305 -24.210 1.00 53.47 94 LYS A O 1
ATOM 752 N N . PRO A 1 95 ? 53.758 14.784 -22.821 1.00 62.72 95 PRO A N 1
ATOM 753 C CA . PRO A 1 95 ? 54.367 15.933 -23.472 1.00 62.72 95 PRO A CA 1
ATOM 754 C C . PRO A 1 95 ? 55.833 16.057 -23.030 1.00 62.72 95 PRO A C 1
ATOM 756 O O . PRO A 1 95 ? 56.176 15.913 -21.856 1.00 62.72 95 PRO A O 1
ATOM 759 N N . LYS A 1 96 ? 56.706 16.274 -24.013 1.00 37.69 96 LYS A N 1
ATOM 760 C CA . LYS A 1 96 ? 58.155 16.419 -23.882 1.00 37.69 96 LYS A CA 1
ATOM 761 C C . LYS A 1 96 ? 58.507 17.905 -23.976 1.00 37.69 96 LYS A C 1
ATOM 763 O O . LYS A 1 96 ? 58.276 18.468 -25.037 1.00 37.69 96 LYS A O 1
ATOM 768 N N . VAL A 1 97 ? 59.152 18.429 -22.922 1.00 43.19 97 VAL A N 1
ATOM 769 C CA . VAL A 1 97 ? 59.987 19.659 -22.887 1.00 43.19 97 VAL A CA 1
ATOM 770 C C . VAL A 1 97 ? 59.192 20.977 -23.082 1.00 43.19 97 VAL A C 1
ATOM 772 O O . VAL A 1 97 ? 58.255 21.027 -23.861 1.00 43.19 97 VAL A O 1
ATOM 775 N N . ASP A 1 98 ? 59.417 22.059 -22.334 1.00 33.91 98 ASP A N 1
ATOM 776 C CA . ASP A 1 98 ? 60.708 22.699 -22.082 1.00 33.91 98 ASP A CA 1
ATOM 777 C C . ASP A 1 98 ? 60.817 23.383 -20.703 1.00 33.91 98 ASP A C 1
ATOM 779 O O . ASP A 1 98 ? 59.826 23.715 -20.053 1.00 33.91 98 ASP A O 1
ATOM 783 N N . SER A 1 99 ? 62.069 23.556 -20.293 1.00 46.50 99 SER A N 1
ATOM 784 C CA . SER A 1 99 ? 62.577 24.182 -19.075 1.00 46.50 99 SER A CA 1
ATOM 785 C C . SER A 1 99 ? 62.047 25.601 -18.839 1.00 46.50 99 SER A C 1
ATOM 787 O O . SER A 1 99 ? 62.031 26.427 -19.747 1.00 46.50 99 SER A O 1
ATOM 789 N N . SER A 1 100 ? 61.721 25.932 -17.587 1.00 49.88 100 SER A N 1
ATOM 790 C CA . SER A 1 100 ? 61.657 27.319 -17.118 1.00 49.88 100 SER A CA 1
ATOM 791 C C . SER A 1 100 ? 62.059 27.384 -15.644 1.00 49.88 100 SER A C 1
ATOM 793 O O . SER A 1 100 ? 61.712 26.519 -14.841 1.00 49.88 100 SER A O 1
ATOM 795 N N . GLU A 1 101 ? 62.904 28.365 -15.362 1.00 48.06 101 GLU A N 1
ATOM 796 C CA . GLU A 1 101 ? 63.867 28.460 -14.274 1.00 48.06 101 GLU A CA 1
ATOM 797 C C . GLU A 1 101 ? 63.224 28.807 -12.922 1.00 48.06 101 GLU A C 1
ATOM 799 O O . GLU A 1 101 ? 62.460 29.763 -12.794 1.00 48.06 101 GLU A O 1
ATOM 804 N N . ASN A 1 102 ? 63.585 28.052 -11.881 1.00 47.78 102 ASN A N 1
ATOM 805 C CA . ASN A 1 102 ? 63.299 28.410 -10.495 1.00 47.78 102 ASN A CA 1
ATOM 806 C C . ASN A 1 102 ? 64.382 29.371 -9.988 1.00 47.78 102 ASN A C 1
ATOM 808 O O . ASN A 1 102 ? 65.524 28.958 -9.788 1.00 47.78 102 ASN A O 1
ATOM 812 N N . SER A 1 103 ? 64.019 30.622 -9.708 1.00 50.12 103 SER A N 1
ATOM 813 C CA . SER A 1 103 ? 64.843 31.507 -8.877 1.00 50.12 103 SER A CA 1
ATOM 814 C C . SER A 1 103 ? 64.612 31.188 -7.395 1.00 50.12 103 SER A C 1
ATOM 816 O O . SER A 1 103 ? 63.501 31.306 -6.882 1.00 50.12 103 SER A O 1
ATOM 818 N N . LEU A 1 104 ? 65.680 30.755 -6.724 1.00 61.03 104 LEU A N 1
ATOM 819 C CA . LEU A 1 104 ? 65.771 30.437 -5.293 1.00 61.03 104 LEU A CA 1
ATOM 820 C C . LEU A 1 104 ? 65.805 31.706 -4.419 1.00 61.03 104 LEU A C 1
ATOM 822 O O . LEU A 1 104 ? 66.416 32.696 -4.824 1.00 61.03 104 LEU A O 1
ATOM 826 N N . PRO A 1 105 ? 65.344 31.638 -3.157 1.00 52.09 105 PRO A N 1
ATOM 827 C CA . PRO A 1 105 ? 65.978 32.347 -2.054 1.00 52.09 105 PRO A CA 1
ATOM 828 C C . PRO A 1 105 ? 66.802 31.382 -1.181 1.00 52.09 105 PRO A C 1
ATOM 830 O O . PRO A 1 105 ? 66.455 30.215 -1.009 1.00 52.09 105 PRO A O 1
ATOM 833 N N . GLY A 1 106 ? 67.943 31.890 -0.707 1.00 46.31 106 GLY A N 1
ATOM 834 C CA . GLY A 1 106 ? 69.078 31.151 -0.144 1.00 46.31 106 GLY A CA 1
ATOM 835 C C . GLY A 1 106 ? 68.900 30.509 1.244 1.00 46.31 106 GLY A C 1
ATOM 836 O O . GLY A 1 106 ? 67.822 30.559 1.836 1.00 46.31 106 GLY A O 1
ATOM 837 N N . PRO A 1 107 ? 69.976 29.871 1.745 1.00 54.38 107 PRO A N 1
ATOM 838 C CA . PRO A 1 107 ? 69.928 28.885 2.817 1.00 54.38 107 PRO A CA 1
ATOM 839 C C . PRO A 1 107 ? 69.852 29.542 4.199 1.00 54.38 107 PRO A C 1
ATOM 841 O O . PRO A 1 107 ? 70.517 30.545 4.453 1.00 54.38 107 PRO A O 1
ATOM 844 N N . ALA A 1 108 ? 69.080 28.937 5.101 1.00 49.09 108 ALA A N 1
ATOM 845 C CA . ALA A 1 108 ? 69.132 29.225 6.528 1.00 49.09 108 ALA A CA 1
ATOM 846 C C . ALA A 1 108 ? 69.472 27.938 7.292 1.00 49.09 108 ALA A C 1
ATOM 848 O O . ALA A 1 108 ? 68.951 26.865 6.992 1.00 49.09 108 ALA A O 1
ATOM 849 N N . GLU A 1 109 ? 70.401 28.116 8.222 1.00 48.38 109 GLU A N 1
ATOM 850 C CA . GLU A 1 109 ? 71.234 27.150 8.931 1.00 48.38 109 GLU A CA 1
ATOM 851 C C . GLU A 1 109 ? 70.499 26.135 9.817 1.00 48.38 109 GLU A C 1
ATOM 853 O O . GLU A 1 109 ? 69.378 26.333 10.289 1.00 48.38 109 GLU A O 1
ATOM 858 N N . ASP A 1 110 ? 71.233 25.055 10.062 1.00 49.22 110 ASP A N 1
ATOM 859 C CA . ASP A 1 110 ? 70.912 23.888 10.870 1.00 49.22 110 ASP A CA 1
ATOM 860 C C . ASP A 1 110 ? 71.087 24.200 12.372 1.00 49.22 110 ASP A C 1
ATOM 862 O O . ASP A 1 110 ? 72.177 24.569 12.816 1.00 49.22 110 ASP A O 1
ATOM 866 N N . HIS A 1 111 ? 70.046 24.017 13.192 1.00 48.72 111 HIS A N 1
ATOM 867 C CA . HIS A 1 111 ? 70.185 24.034 14.653 1.00 48.72 111 HIS A CA 1
ATOM 868 C C . HIS A 1 111 ? 69.407 22.889 15.315 1.00 48.72 111 HIS A C 1
ATOM 870 O O . HIS A 1 111 ? 68.180 22.878 15.411 1.00 48.72 111 HIS A O 1
ATOM 876 N N . LEU A 1 112 ? 70.180 21.926 15.818 1.00 43.31 112 LEU A N 1
ATOM 877 C CA . LEU A 1 112 ? 69.775 20.842 16.710 1.00 43.31 112 LEU A CA 1
ATOM 878 C C . LEU A 1 112 ? 69.279 21.368 18.077 1.00 4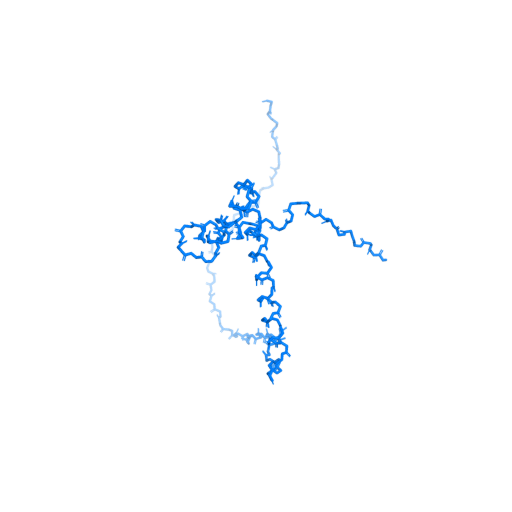3.31 112 LEU A C 1
ATOM 880 O O . LEU A 1 112 ? 69.944 22.214 18.674 1.00 43.31 112 LEU A O 1
ATOM 884 N N . ARG A 1 113 ? 68.226 20.725 18.629 1.00 36.59 113 ARG A N 1
ATOM 885 C CA . ARG A 1 113 ? 68.156 20.077 19.977 1.00 36.59 113 ARG A CA 1
ATOM 886 C C . ARG A 1 113 ? 66.856 20.319 20.797 1.00 36.59 113 ARG A C 1
ATOM 888 O O . ARG A 1 113 ? 66.421 21.440 21.013 1.00 36.59 113 ARG A O 1
ATOM 895 N N . THR A 1 114 ? 66.306 19.198 21.288 1.00 44.94 114 THR A N 1
ATOM 896 C CA . THR A 1 114 ? 65.238 18.901 22.296 1.00 44.94 114 THR A CA 1
ATOM 897 C C . THR A 1 114 ? 65.542 19.474 23.713 1.00 44.94 114 THR A C 1
ATOM 899 O O . THR A 1 114 ? 66.702 19.843 23.898 1.00 44.94 114 THR A O 1
ATOM 902 N N . PRO A 1 115 ? 64.664 19.459 24.771 1.00 49.53 115 PRO A N 1
ATOM 903 C CA . PRO A 1 115 ? 63.369 18.769 24.980 1.00 49.53 115 PRO A CA 1
ATOM 904 C C . PRO A 1 115 ? 62.233 19.534 25.751 1.00 49.53 115 PRO A C 1
ATOM 906 O O . PRO A 1 115 ? 62.381 20.659 26.211 1.00 49.53 115 PRO A O 1
ATOM 909 N N . LEU A 1 116 ? 61.100 18.821 25.869 1.00 51.47 116 LEU A N 1
ATOM 910 C CA . LEU A 1 116 ? 59.880 18.901 26.713 1.00 51.47 116 LEU A CA 1
ATOM 911 C C . LEU A 1 116 ? 59.882 19.726 28.032 1.00 51.47 116 LEU A C 1
ATOM 913 O O . LEU A 1 116 ? 60.841 19.641 28.799 1.00 51.47 116 LEU A O 1
ATOM 917 N N . PRO A 1 117 ? 58.711 20.287 28.420 1.00 48.84 117 PRO A N 1
ATOM 918 C CA . PRO A 1 117 ? 58.295 20.282 29.826 1.00 48.84 117 PRO A CA 1
ATOM 919 C C . PRO A 1 117 ? 56.851 19.792 30.071 1.00 48.84 117 PRO A C 1
ATOM 921 O O . PRO A 1 117 ? 55.916 20.069 29.321 1.00 48.84 117 PRO A O 1
ATOM 924 N N . THR A 1 118 ? 56.714 19.070 31.183 1.00 45.12 118 THR A N 1
ATOM 925 C CA . THR A 1 118 ? 55.490 18.671 31.897 1.00 45.12 118 THR A CA 1
ATOM 926 C C . THR A 1 118 ? 54.762 19.886 32.481 1.00 45.12 118 THR A C 1
ATOM 928 O O . THR A 1 118 ? 55.420 20.806 32.963 1.00 45.12 118 THR A O 1
ATOM 931 N N . ALA A 1 119 ? 53.428 19.854 32.543 1.00 50.88 119 ALA A N 1
ATOM 932 C CA . ALA A 1 119 ? 52.654 20.741 33.411 1.00 50.88 119 ALA A CA 1
ATOM 933 C C . ALA A 1 119 ? 51.566 19.951 34.156 1.00 50.88 119 ALA A C 1
ATOM 935 O O . ALA A 1 119 ? 50.813 19.191 33.540 1.00 50.88 119 ALA A O 1
ATOM 936 N N . SER A 1 120 ? 51.581 20.121 35.480 1.00 47.00 120 SER A N 1
ATOM 937 C CA . SER A 1 120 ? 50.568 19.719 36.461 1.00 47.00 120 SER A CA 1
ATOM 938 C C . SER A 1 120 ? 49.304 20.569 36.375 1.00 47.00 120 SER A C 1
ATOM 940 O O . SER A 1 120 ? 49.405 21.719 35.890 1.00 47.00 120 SER A O 1
#

Secondary structure (DSSP, 8-state):
---------TT--HHHHHHHHHHHHHHHHSSSHHHHHHHHHHHTT--HHHHHHHHHHHHHHHHHHHHHHHHHHHHHSS-------------PPPPP------PPP---------------